Protein AF-A0A1B2DRQ3-F1 (afdb_monomer_lite)

Radius of gyration: 15.72 Å; chains: 1; bounding box: 35×31×45 Å

pLDDT: mean 85.88, std 11.26, range [45.31, 97.44]

Organism: NCBI:txid1870819

Structure (mmCIF, N/CA/C/O backbone):
data_AF-A0A1B2DRQ3-F1
#
_entry.id   AF-A0A1B2DRQ3-F1
#
loop_
_atom_site.group_PDB
_atom_site.id
_atom_site.type_symbol
_atom_site.label_atom_id
_atom_site.label_alt_id
_atom_site.label_comp_id
_atom_site.label_asym_id
_atom_site.label_entity_id
_atom_site.label_seq_id
_atom_site.pdbx_PDB_ins_code
_atom_site.Cartn_x
_atom_site.Cartn_y
_atom_site.Cartn_z
_atom_site.occupancy
_atom_site.B_iso_or_equiv
_atom_site.auth_seq_id
_atom_site.auth_comp_id
_atom_site.auth_asym_id
_atom_site.auth_atom_id
_atom_site.pdbx_PDB_model_num
ATOM 1 N N . MET A 1 1 ? 4.893 20.268 -25.656 1.00 45.31 1 MET A N 1
ATOM 2 C CA . MET A 1 1 ? 5.521 18.944 -25.445 1.00 45.31 1 MET A CA 1
ATOM 3 C C . MET A 1 1 ? 4.417 17.927 -25.206 1.00 45.31 1 MET A C 1
ATOM 5 O O . MET A 1 1 ? 3.653 18.112 -24.268 1.00 45.31 1 MET A O 1
ATOM 9 N N . ALA A 1 2 ? 4.283 16.910 -26.057 1.00 58.91 2 ALA A N 1
ATOM 10 C CA . ALA A 1 2 ? 3.339 15.822 -25.811 1.00 58.91 2 ALA A CA 1
ATOM 11 C C . ALA A 1 2 ? 3.889 14.926 -24.687 1.00 58.91 2 ALA A C 1
ATOM 13 O O . ALA A 1 2 ? 5.017 14.445 -24.781 1.00 58.91 2 ALA A O 1
ATOM 14 N N . LYS A 1 3 ? 3.122 14.732 -23.608 1.00 55.72 3 LYS A N 1
ATOM 15 C CA . LYS A 1 3 ? 3.449 13.752 -22.563 1.00 55.72 3 LYS A CA 1
ATOM 16 C C . LYS A 1 3 ? 2.958 12.384 -23.032 1.00 55.72 3 LYS A C 1
ATOM 18 O O . LYS A 1 3 ? 1.759 12.131 -23.003 1.00 55.72 3 LYS A O 1
ATOM 23 N N . VAL A 1 4 ? 3.870 11.511 -23.449 1.00 64.56 4 VAL A N 1
ATOM 24 C CA . VAL A 1 4 ? 3.554 10.093 -23.662 1.00 64.56 4 VAL A CA 1
ATOM 25 C C . VAL A 1 4 ? 3.568 9.418 -22.291 1.00 64.56 4 VAL A C 1
ATOM 27 O O . VAL A 1 4 ? 4.620 9.315 -21.663 1.00 64.56 4 VAL A O 1
ATOM 30 N N . LYS A 1 5 ? 2.398 9.010 -21.793 1.00 69.94 5 LYS A N 1
ATOM 31 C CA . LYS A 1 5 ? 2.294 8.154 -20.606 1.00 69.94 5 LYS A CA 1
ATOM 32 C C . LYS A 1 5 ? 2.270 6.697 -21.062 1.00 69.94 5 LYS A C 1
ATOM 34 O O . LYS A 1 5 ? 1.545 6.367 -21.994 1.00 69.94 5 LYS A O 1
ATOM 39 N N . LYS A 1 6 ? 3.052 5.836 -20.409 1.00 73.62 6 LYS A N 1
ATOM 40 C CA . LYS A 1 6 ? 2.894 4.383 -20.541 1.00 73.62 6 LYS A CA 1
ATOM 41 C C . LYS A 1 6 ? 1.611 3.989 -19.803 1.00 73.62 6 LYS A C 1
ATOM 43 O O . LYS A 1 6 ? 1.435 4.402 -18.659 1.00 73.62 6 LYS A O 1
ATOM 48 N N . LEU A 1 7 ? 0.721 3.262 -20.473 1.00 77.56 7 LEU A N 1
ATOM 49 C CA . LEU A 1 7 ? -0.484 2.693 -19.874 1.00 77.56 7 LEU A CA 1
ATOM 50 C C . LEU A 1 7 ? -0.173 1.260 -19.440 1.00 77.56 7 LEU A C 1
ATOM 52 O O . LEU A 1 7 ? 0.433 0.511 -20.205 1.00 77.56 7 LEU A O 1
ATOM 56 N N . LEU A 1 8 ? -0.568 0.911 -18.221 1.00 74.69 8 LEU A N 1
ATOM 57 C CA . LEU A 1 8 ? -0.511 -0.446 -17.697 1.00 74.69 8 LEU A CA 1
ATOM 58 C C . LEU A 1 8 ? -1.927 -0.804 -17.247 1.00 74.69 8 LEU A C 1
ATOM 60 O O . LEU A 1 8 ? -2.502 -0.091 -16.427 1.00 74.69 8 LEU A O 1
ATOM 64 N N . GLU A 1 9 ? -2.493 -1.849 -17.842 1.00 80.50 9 GLU A N 1
ATOM 65 C CA . GLU A 1 9 ? -3.832 -2.349 -17.535 1.00 80.50 9 GLU A CA 1
ATOM 66 C C . GLU A 1 9 ? -3.700 -3.671 -16.780 1.00 80.50 9 GLU A C 1
ATOM 68 O O . GLU A 1 9 ? -2.913 -4.534 -17.171 1.00 80.50 9 GLU A O 1
ATOM 73 N N . PHE A 1 10 ? -4.472 -3.820 -15.705 1.00 71.62 10 PHE A N 1
ATOM 74 C CA . PHE A 1 10 ? -4.548 -5.042 -14.911 1.00 71.62 10 PHE A CA 1
ATOM 75 C C . PHE A 1 10 ? -5.999 -5.513 -14.863 1.00 71.62 10 PHE A C 1
ATOM 77 O O . PHE A 1 10 ? -6.916 -4.701 -14.740 1.00 71.62 10 PHE A O 1
ATOM 84 N N . THR A 1 11 ? -6.199 -6.824 -14.962 1.00 80.38 11 THR A N 1
ATOM 85 C CA . THR A 1 11 ? -7.469 -7.471 -14.618 1.00 80.38 11 THR A CA 1
ATOM 86 C C . THR A 1 11 ? -7.291 -8.047 -13.226 1.00 80.38 11 THR A C 1
ATOM 88 O O . THR A 1 11 ? -6.328 -8.779 -13.030 1.00 80.38 11 THR A O 1
ATOM 91 N N . VAL A 1 12 ? -8.173 -7.688 -12.294 1.00 78.50 12 VAL A N 1
ATOM 92 C CA . VAL A 1 12 ? -8.066 -8.088 -10.885 1.00 78.50 12 VAL A CA 1
ATOM 93 C C . VAL A 1 12 ? -9.262 -8.938 -10.470 1.00 78.50 12 VAL A C 1
ATOM 95 O O . VAL A 1 12 ? -10.402 -8.602 -10.806 1.00 78.50 12 VAL A O 1
ATOM 98 N N . ASP A 1 13 ? -9.011 -10.022 -9.738 1.00 85.25 13 ASP A N 1
ATOM 99 C CA . ASP A 1 13 ? -10.035 -10.821 -9.073 1.00 85.25 13 ASP A CA 1
ATOM 100 C C . ASP A 1 13 ? -10.446 -10.192 -7.730 1.00 85.25 13 ASP A C 1
ATOM 102 O O . ASP A 1 13 ? -9.762 -10.282 -6.707 1.00 85.25 13 ASP A O 1
ATOM 106 N N . VAL A 1 14 ? -11.613 -9.550 -7.717 1.00 85.12 14 VAL A N 1
ATOM 107 C CA . VAL A 1 14 ? -12.140 -8.893 -6.512 1.00 85.12 14 VAL A CA 1
ATOM 108 C C . VAL A 1 14 ? -12.546 -9.871 -5.409 1.00 85.12 14 VAL A C 1
ATOM 110 O O . VAL A 1 14 ? -12.702 -9.437 -4.267 1.00 85.12 14 VAL A O 1
ATOM 113 N N . ASP A 1 15 ? -12.676 -11.165 -5.715 1.00 93.25 15 ASP A N 1
ATOM 114 C CA . ASP A 1 15 ? -12.949 -12.200 -4.718 1.00 93.25 15 ASP A CA 1
ATOM 115 C C . ASP A 1 15 ? -11.680 -12.576 -3.924 1.00 93.25 15 ASP A C 1
ATOM 117 O O . ASP A 1 15 ? -11.778 -13.167 -2.844 1.00 93.25 15 ASP A O 1
ATOM 121 N N . ASN A 1 16 ? -10.488 -12.168 -4.389 1.00 91.81 16 ASN A N 1
ATOM 122 C CA . ASN A 1 16 ? -9.213 -12.349 -3.688 1.00 91.81 16 ASN A CA 1
ATOM 123 C C . ASN A 1 16 ? -8.381 -11.047 -3.587 1.00 91.81 16 ASN A C 1
ATOM 125 O O . ASN A 1 16 ? -7.232 -10.975 -4.035 1.00 91.81 16 ASN A O 1
ATOM 129 N N . PRO A 1 17 ? -8.912 -10.001 -2.931 1.00 88.06 17 PRO A N 1
ATOM 130 C CA . PRO A 1 17 ? -8.383 -8.639 -3.025 1.00 88.06 17 PRO A CA 1
ATOM 131 C C . PRO A 1 17 ? -6.970 -8.475 -2.449 1.00 88.06 17 PRO A C 1
ATOM 133 O O . PRO A 1 17 ? -6.221 -7.598 -2.874 1.00 88.06 17 PRO A O 1
ATOM 136 N N . ILE A 1 18 ? -6.585 -9.301 -1.472 1.00 89.06 18 ILE A N 1
ATOM 137 C CA . ILE A 1 18 ? -5.254 -9.225 -0.857 1.00 89.06 18 ILE A CA 1
ATOM 138 C C . ILE A 1 18 ? -4.174 -9.686 -1.832 1.00 89.06 18 ILE A C 1
ATOM 140 O O . ILE A 1 18 ? -3.107 -9.075 -1.885 1.00 89.06 18 ILE A O 1
ATOM 144 N N . GLU A 1 19 ? -4.433 -10.754 -2.582 1.00 88.19 19 GLU A N 1
ATOM 145 C CA . GLU A 1 19 ? -3.459 -11.264 -3.543 1.00 88.19 19 GLU A CA 1
ATOM 146 C C . GLU A 1 19 ? -3.311 -10.299 -4.721 1.00 88.19 19 GLU A C 1
ATOM 148 O O . GLU A 1 19 ? -2.194 -9.935 -5.081 1.00 88.19 19 GLU A O 1
ATOM 153 N N . GLU A 1 20 ? -4.423 -9.740 -5.194 1.00 88.31 20 GLU A N 1
ATOM 154 C CA . GLU A 1 20 ? -4.433 -8.735 -6.260 1.00 88.31 20 GLU A CA 1
ATOM 155 C C . GLU A 1 20 ? -3.651 -7.463 -5.914 1.00 88.31 20 GLU A C 1
ATOM 157 O O . GLU A 1 20 ? -2.888 -6.937 -6.729 1.00 88.31 20 GLU A O 1
ATOM 162 N N . ILE A 1 21 ? -3.785 -6.963 -4.681 1.00 89.06 21 ILE A N 1
ATOM 163 C CA . ILE A 1 21 ? -3.023 -5.791 -4.231 1.00 89.06 21 ILE A CA 1
ATOM 164 C C . ILE A 1 21 ? -1.519 -6.097 -4.229 1.00 89.06 21 ILE A C 1
ATOM 166 O O . ILE A 1 21 ? -0.726 -5.252 -4.657 1.00 89.06 21 ILE A O 1
ATOM 170 N N . LYS A 1 22 ? -1.108 -7.298 -3.797 1.00 87.19 22 LYS A N 1
ATOM 171 C CA . LYS A 1 22 ? 0.307 -7.701 -3.840 1.00 87.19 22 LYS A CA 1
ATOM 172 C C . LYS A 1 22 ? 0.817 -7.757 -5.273 1.00 87.19 22 LYS A C 1
ATOM 174 O O . LYS A 1 22 ? 1.884 -7.207 -5.544 1.00 87.19 22 LYS A O 1
ATOM 179 N N . GLU A 1 23 ? 0.073 -8.382 -6.181 1.00 86.38 23 GLU A N 1
ATOM 180 C CA . GLU A 1 23 ? 0.465 -8.487 -7.587 1.00 86.38 23 GLU A CA 1
ATOM 181 C C . GLU A 1 23 ? 0.594 -7.107 -8.240 1.00 86.38 23 GLU A C 1
ATOM 183 O O . GLU A 1 23 ? 1.605 -6.826 -8.890 1.00 86.38 23 GLU A O 1
ATOM 188 N N . CYS A 1 24 ? -0.349 -6.199 -7.975 1.00 86.44 24 CYS A N 1
ATOM 189 C CA . CYS A 1 24 ? -0.272 -4.806 -8.413 1.00 86.44 24 CYS A CA 1
ATOM 190 C C . CYS A 1 24 ? 0.992 -4.104 -7.889 1.00 86.44 24 CYS A C 1
ATOM 192 O O . CYS A 1 24 ? 1.727 -3.478 -8.659 1.00 86.44 24 CYS A O 1
ATOM 194 N N . MET A 1 25 ? 1.278 -4.215 -6.587 1.00 87.69 25 MET A N 1
ATOM 195 C CA . MET A 1 25 ? 2.453 -3.588 -5.970 1.00 87.69 25 MET A CA 1
ATOM 196 C C . MET A 1 25 ? 3.767 -4.146 -6.528 1.00 87.69 25 MET A C 1
ATOM 198 O O . MET A 1 25 ? 4.692 -3.387 -6.831 1.00 87.69 25 MET A O 1
ATOM 202 N N . ILE A 1 26 ? 3.855 -5.466 -6.695 1.00 85.31 26 ILE A N 1
ATOM 203 C CA . ILE A 1 26 ? 5.022 -6.142 -7.268 1.00 85.31 26 ILE A CA 1
ATOM 204 C C . ILE A 1 26 ? 5.210 -5.704 -8.721 1.00 85.31 26 ILE A C 1
ATOM 206 O O . ILE A 1 26 ? 6.294 -5.242 -9.080 1.00 85.31 26 ILE A O 1
ATOM 210 N N . GLY A 1 27 ? 4.153 -5.781 -9.532 1.00 84.00 27 GLY A N 1
ATOM 211 C CA . GLY A 1 27 ? 4.183 -5.414 -10.942 1.00 84.00 27 GLY A CA 1
ATOM 212 C C . GLY A 1 27 ? 4.664 -3.982 -11.136 1.00 84.00 27 GLY A C 1
ATOM 213 O O . GLY A 1 27 ? 5.661 -3.751 -11.816 1.00 84.00 27 GLY A O 1
ATOM 214 N N . ILE A 1 28 ? 4.020 -3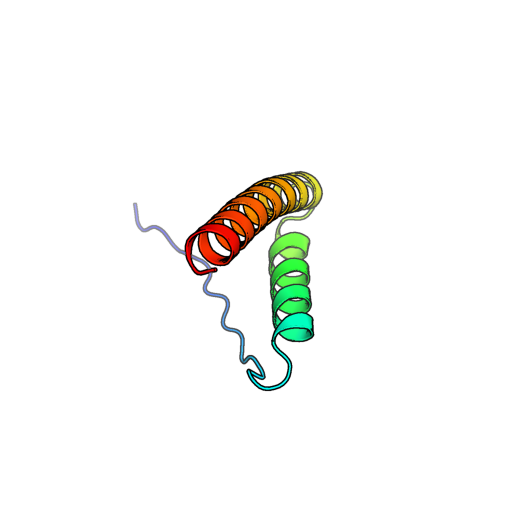.017 -10.476 1.00 82.25 28 ILE A N 1
ATOM 215 C CA . ILE A 1 28 ? 4.377 -1.600 -10.606 1.00 82.25 28 ILE A CA 1
ATOM 216 C C . ILE A 1 28 ? 5.802 -1.346 -10.110 1.0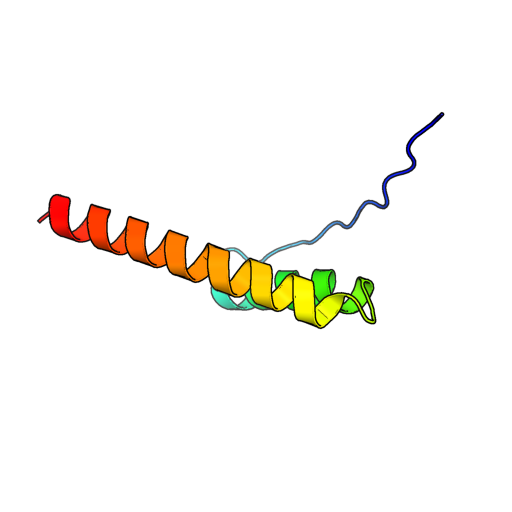0 82.25 28 ILE A C 1
ATOM 218 O O . ILE A 1 28 ? 6.572 -0.674 -10.796 1.00 82.25 28 ILE A O 1
ATOM 222 N N . SER A 1 29 ? 6.183 -1.878 -8.947 1.00 87.06 29 SER A N 1
ATOM 223 C CA . SER A 1 29 ? 7.481 -1.565 -8.338 1.00 87.06 29 SER A CA 1
ATOM 224 C C . SER A 1 29 ? 8.666 -2.148 -9.126 1.00 87.06 29 SER A C 1
ATOM 226 O O . SER A 1 29 ? 9.665 -1.451 -9.313 1.00 87.06 29 SER A O 1
ATOM 228 N N . ILE A 1 30 ? 8.546 -3.361 -9.684 1.00 85.50 30 ILE A N 1
ATOM 229 C CA . ILE A 1 30 ? 9.611 -4.004 -10.479 1.00 85.50 30 ILE A CA 1
ATOM 230 C C . ILE A 1 30 ? 9.923 -3.218 -11.763 1.00 85.50 30 ILE A C 1
ATOM 232 O O . ILE A 1 30 ? 11.091 -3.094 -12.139 1.00 85.50 30 ILE A O 1
ATOM 236 N N . PHE A 1 31 ? 8.922 -2.613 -12.418 1.00 84.31 31 PHE A N 1
ATOM 237 C CA . PHE A 1 31 ? 9.143 -1.817 -13.639 1.00 84.31 31 PHE A CA 1
ATOM 238 C C . PHE A 1 31 ? 9.989 -0.547 -13.426 1.00 84.31 31 PHE A C 1
ATOM 240 O O . PHE A 1 31 ? 10.395 0.082 -14.406 1.00 84.31 31 PHE A O 1
ATOM 247 N N . HIS A 1 32 ? 10.282 -0.178 -12.175 1.00 84.88 32 HIS A N 1
ATOM 248 C CA . HIS A 1 32 ? 11.056 1.015 -11.822 1.00 84.88 32 HIS A CA 1
ATOM 249 C C . HIS A 1 32 ? 12.513 0.716 -11.427 1.00 84.88 32 HIS A C 1
ATOM 251 O O . HIS A 1 32 ? 13.250 1.639 -11.070 1.00 84.88 32 HIS A O 1
ATOM 257 N N . GLY A 1 33 ? 12.959 -0.543 -11.530 1.00 86.06 33 GLY A N 1
ATOM 258 C CA . GLY A 1 33 ? 14.360 -0.931 -11.350 1.00 86.06 33 GLY A CA 1
ATOM 259 C C . GLY A 1 33 ? 14.940 -0.459 -10.014 1.00 86.06 33 GLY A C 1
ATOM 260 O O . GLY A 1 33 ? 14.454 -0.826 -8.951 1.00 86.06 33 GLY A O 1
ATOM 261 N N . THR A 1 34 ? 15.969 0.391 -10.049 1.00 88.31 34 THR A N 1
ATOM 262 C CA . THR A 1 34 ? 16.629 0.905 -8.834 1.00 88.31 34 THR A CA 1
ATOM 263 C C . THR A 1 34 ?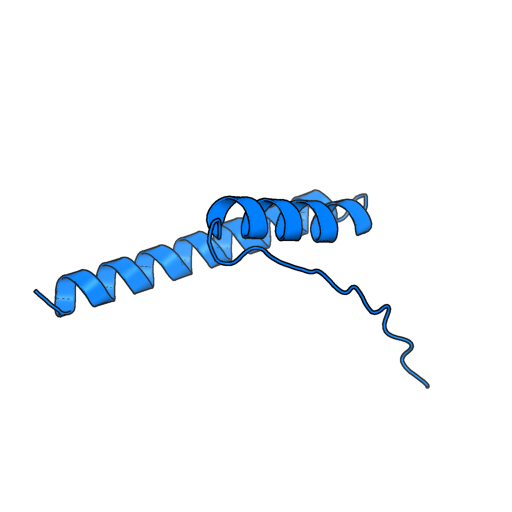 15.720 1.762 -7.946 1.00 88.31 34 THR A C 1
ATOM 265 O O . THR A 1 34 ? 15.990 1.880 -6.754 1.00 88.31 34 THR A O 1
ATOM 268 N N . GLY A 1 35 ? 14.636 2.330 -8.489 1.00 89.88 35 GLY A N 1
ATOM 269 C CA . GLY A 1 35 ? 13.634 3.083 -7.725 1.00 89.88 35 GLY A CA 1
ATOM 270 C C . GLY A 1 35 ? 12.649 2.205 -6.947 1.00 89.88 35 GLY A C 1
ATOM 271 O O . GLY A 1 35 ? 11.875 2.726 -6.150 1.00 89.88 35 GLY A O 1
ATOM 272 N N . GLN A 1 36 ? 12.679 0.884 -7.149 1.00 91.94 36 GLN A N 1
ATOM 273 C CA . GLN A 1 36 ? 11.740 -0.058 -6.540 1.00 91.94 36 GLN A CA 1
ATOM 274 C C .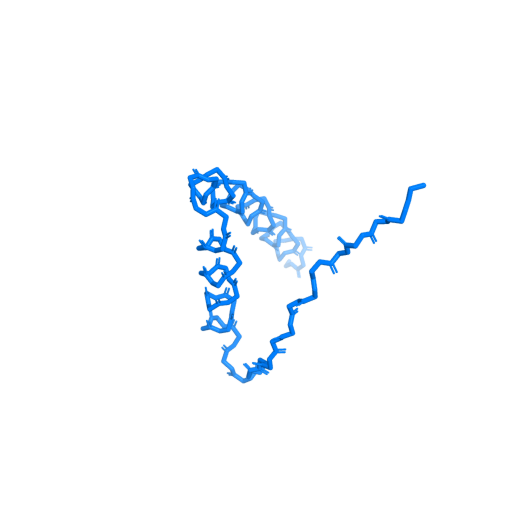 GLN A 1 36 ? 11.688 0.062 -5.011 1.00 91.94 36 GLN A C 1
ATOM 276 O O . GLN A 1 36 ? 10.604 0.119 -4.439 1.00 91.94 36 GLN A O 1
ATOM 281 N N . LEU A 1 37 ? 12.849 0.112 -4.347 1.00 91.94 37 LEU A N 1
ATOM 282 C CA . LEU A 1 37 ? 12.913 0.151 -2.884 1.00 91.94 37 LEU A CA 1
ATOM 283 C C . LEU A 1 37 ? 12.261 1.414 -2.308 1.00 91.94 37 LEU A C 1
ATOM 285 O O . LEU A 1 37 ? 11.585 1.333 -1.288 1.00 91.94 37 LEU A O 1
ATOM 289 N N . GLU A 1 38 ? 12.455 2.562 -2.955 1.00 93.81 38 GLU A N 1
ATOM 290 C CA . GLU A 1 38 ? 11.866 3.824 -2.498 1.00 93.81 38 GLU A CA 1
ATOM 291 C C . GLU A 1 38 ? 10.345 3.805 -2.657 1.00 93.81 38 GLU A C 1
ATOM 293 O O . GLU A 1 38 ? 9.622 4.111 -1.715 1.00 93.81 38 GLU A O 1
ATOM 298 N N . ILE A 1 39 ? 9.858 3.319 -3.803 1.00 91.44 39 ILE A N 1
ATOM 299 C CA . ILE A 1 39 ? 8.421 3.149 -4.057 1.00 91.44 39 ILE A CA 1
ATOM 300 C C . ILE A 1 39 ? 7.785 2.256 -2.987 1.00 91.44 39 ILE A C 1
ATOM 302 O O . ILE A 1 39 ? 6.730 2.585 -2.453 1.00 91.44 39 ILE A O 1
ATOM 306 N N . LEU A 1 40 ? 8.425 1.134 -2.645 1.00 92.00 40 LEU A N 1
ATOM 307 C CA . LEU A 1 40 ? 7.897 0.220 -1.632 1.00 92.00 40 LEU A CA 1
ATOM 308 C C . LEU A 1 40 ? 7.844 0.862 -0.237 1.00 92.00 40 LEU A C 1
ATOM 310 O O . LEU A 1 40 ? 6.857 0.662 0.466 1.00 92.00 40 LEU A O 1
ATOM 314 N N . LYS A 1 41 ? 8.845 1.666 0.144 1.00 94.56 41 LYS A N 1
ATOM 315 C CA . LYS A 1 41 ? 8.841 2.410 1.417 1.00 94.56 41 LYS A CA 1
ATOM 316 C C . LYS A 1 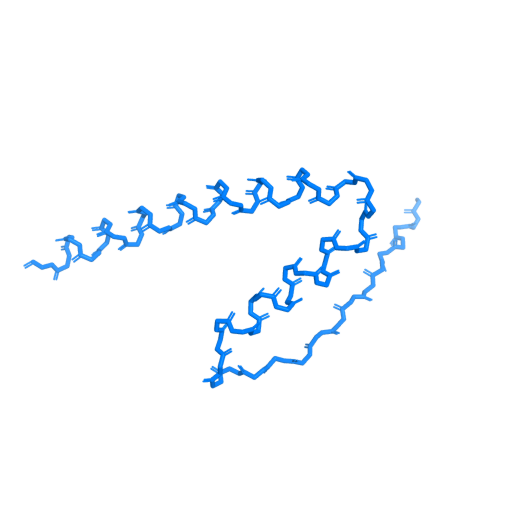41 ? 7.749 3.475 1.471 1.00 94.56 41 LYS A C 1
ATOM 318 O O . LYS A 1 41 ? 7.097 3.636 2.499 1.00 94.56 41 LYS A O 1
ATOM 323 N N . GLU A 1 42 ? 7.535 4.202 0.376 1.00 94.50 42 GLU A N 1
ATOM 324 C CA . GLU A 1 42 ? 6.448 5.182 0.298 1.00 94.50 42 GLU A CA 1
ATOM 325 C C . GLU A 1 42 ? 5.077 4.505 0.431 1.00 94.50 42 GLU A C 1
ATOM 327 O O . GLU A 1 42 ? 4.211 5.005 1.155 1.00 94.50 42 GLU A O 1
ATOM 332 N N . ILE A 1 43 ? 4.893 3.343 -0.208 1.00 92.75 43 ILE A N 1
ATOM 333 C CA . ILE A 1 43 ? 3.660 2.557 -0.084 1.00 92.75 43 ILE A CA 1
ATOM 334 C C . ILE A 1 43 ? 3.480 2.040 1.348 1.00 92.75 43 ILE A C 1
ATOM 336 O O . ILE A 1 43 ? 2.384 2.160 1.889 1.00 92.75 43 ILE A O 1
ATOM 340 N N . GLU A 1 44 ? 4.531 1.508 1.980 1.00 94.44 44 GLU A N 1
ATOM 341 C CA . GLU A 1 44 ? 4.500 1.060 3.381 1.00 94.44 44 GLU A CA 1
ATOM 342 C C . GLU A 1 44 ? 4.036 2.187 4.316 1.00 94.44 44 GLU A C 1
ATOM 344 O O . GLU A 1 44 ? 3.105 2.002 5.104 1.00 94.44 44 GLU A O 1
ATOM 349 N N . LEU A 1 45 ? 4.626 3.380 4.182 1.00 96.00 45 LEU A N 1
ATOM 350 C CA . LEU A 1 45 ? 4.266 4.543 4.990 1.00 96.00 45 LEU A CA 1
ATOM 351 C C . LEU A 1 45 ? 2.803 4.961 4.786 1.00 96.00 45 LEU A C 1
ATOM 353 O O . LEU A 1 45 ? 2.108 5.292 5.750 1.00 96.00 45 LEU A O 1
ATOM 357 N N . TRP A 1 46 ? 2.333 4.983 3.538 1.00 95.50 46 TRP A N 1
ATOM 358 C CA . TRP A 1 46 ? 0.947 5.325 3.221 1.00 95.50 46 TRP A CA 1
ATOM 359 C C . TRP A 1 46 ? -0.046 4.282 3.756 1.00 95.50 46 TRP A C 1
ATOM 361 O O . TRP A 1 46 ? -1.068 4.658 4.340 1.00 95.50 46 TRP A O 1
ATOM 371 N N . LEU A 1 47 ? 0.255 2.989 3.607 1.00 94.31 47 LEU A N 1
ATOM 372 C CA . LEU A 1 47 ? -0.586 1.908 4.122 1.00 94.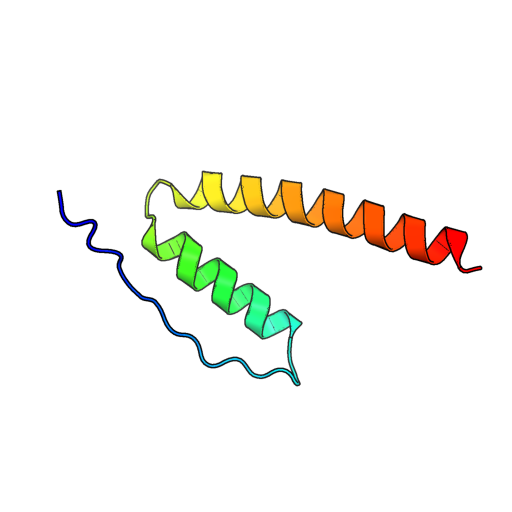31 47 LEU A CA 1
ATOM 373 C C . LEU A 1 47 ? -0.690 1.961 5.646 1.00 94.31 47 LEU A C 1
ATOM 375 O O . LEU A 1 47 ? -1.798 1.852 6.165 1.00 94.31 47 LEU A O 1
ATOM 379 N N . GLY A 1 48 ? 0.420 2.205 6.351 1.00 96.38 48 GLY A N 1
ATOM 380 C CA . GLY A 1 48 ? 0.417 2.373 7.807 1.00 96.38 48 GLY A CA 1
ATOM 381 C C . GLY A 1 48 ? -0.564 3.456 8.262 1.00 96.38 48 GLY A C 1
ATOM 382 O O . GLY A 1 48 ? -1.456 3.184 9.061 1.00 96.38 48 GLY A O 1
ATOM 383 N N . LYS A 1 49 ? -0.490 4.652 7.664 1.00 97.12 49 LYS A N 1
ATOM 384 C CA . LYS A 1 49 ? -1.431 5.752 7.957 1.00 97.12 49 LYS A CA 1
ATOM 385 C C . LYS A 1 49 ? -2.879 5.389 7.635 1.00 97.12 49 LYS A C 1
ATOM 387 O O . LYS A 1 49 ? -3.786 5.678 8.407 1.00 97.12 49 LYS A O 1
ATOM 392 N N . THR A 1 50 ? -3.102 4.736 6.496 1.00 96.38 50 THR A N 1
ATOM 393 C CA . THR A 1 50 ? -4.447 4.320 6.068 1.00 96.38 50 THR A CA 1
ATOM 394 C C . THR A 1 50 ? -5.072 3.336 7.061 1.00 96.38 50 THR A C 1
ATOM 396 O O . THR A 1 50 ? -6.270 3.419 7.342 1.00 96.38 50 THR A O 1
ATOM 399 N N . ILE A 1 51 ? -4.263 2.424 7.611 1.00 96.44 51 ILE A N 1
ATOM 400 C CA . ILE A 1 51 ? -4.675 1.479 8.654 1.00 96.44 51 ILE A CA 1
ATOM 401 C C . ILE A 1 51 ? -5.008 2.229 9.945 1.00 96.44 51 ILE A C 1
ATOM 403 O O . ILE A 1 51 ? -6.102 2.040 10.468 1.00 96.44 51 ILE A O 1
ATOM 407 N N . GLU A 1 52 ? -4.129 3.118 10.416 1.00 97.44 52 GLU A N 1
ATOM 408 C CA . GLU A 1 52 ? -4.364 3.926 11.625 1.00 97.44 52 GLU A CA 1
ATOM 409 C C . GLU A 1 52 ? -5.692 4.700 11.545 1.00 97.44 52 GLU A C 1
ATOM 411 O O . GLU A 1 52 ? -6.498 4.682 12.479 1.00 97.44 52 GLU A O 1
ATOM 416 N N . GLU A 1 53 ? -5.969 5.333 10.403 1.00 96.81 53 GLU A N 1
ATOM 417 C CA . GLU A 1 53 ? -7.229 6.041 10.167 1.00 96.81 53 GLU A CA 1
ATOM 418 C C . GLU A 1 53 ? -8.442 5.098 10.141 1.00 96.81 53 GLU A C 1
ATOM 420 O O . GLU A 1 53 ? -9.524 5.456 10.613 1.00 96.81 53 GLU A O 1
ATOM 425 N N . ALA A 1 54 ? -8.296 3.897 9.575 1.00 96.00 54 ALA A N 1
ATOM 426 C CA . ALA A 1 54 ? -9.362 2.899 9.556 1.00 96.00 54 ALA A CA 1
ATOM 427 C C . ALA A 1 54 ? -9.675 2.374 10.960 1.00 96.00 54 ALA A C 1
ATOM 429 O O . ALA A 1 54 ? -10.845 2.274 11.328 1.00 96.00 54 ALA A O 1
ATOM 430 N N . GLU A 1 55 ? -8.647 2.099 11.759 1.00 97.00 55 GLU A N 1
ATOM 431 C CA . GLU A 1 55 ? -8.796 1.688 13.152 1.00 97.00 55 GLU A CA 1
ATOM 432 C C . GLU A 1 55 ? -9.467 2.773 13.998 1.00 97.00 55 GLU A C 1
ATOM 434 O O . GLU A 1 55 ? -10.333 2.459 14.814 1.00 97.00 55 GLU A O 1
ATOM 439 N N . ALA A 1 56 ? -9.115 4.047 13.791 1.00 96.69 56 ALA A N 1
ATOM 440 C CA . ALA A 1 56 ? -9.767 5.168 14.464 1.00 96.69 56 ALA A CA 1
ATOM 441 C C . ALA A 1 56 ? -11.271 5.223 14.144 1.00 96.69 56 ALA A C 1
ATOM 443 O O . ALA A 1 56 ? -12.091 5.258 15.058 1.00 96.69 56 ALA A O 1
ATOM 444 N N . ARG A 1 57 ? -11.648 5.109 12.860 1.00 95.56 57 ARG A N 1
ATOM 445 C CA . ARG A 1 57 ? -13.065 5.069 12.445 1.00 95.56 57 ARG A CA 1
ATOM 446 C C . ARG A 1 57 ? -13.837 3.913 13.080 1.00 95.56 57 ARG A C 1
ATOM 448 O O . ARG A 1 57 ? -15.005 4.079 13.422 1.00 95.56 57 ARG A O 1
ATOM 455 N N . LEU A 1 58 ? -13.208 2.746 13.223 1.00 94.75 58 LEU A N 1
ATOM 456 C CA . LEU A 1 58 ? -13.832 1.586 13.865 1.00 94.75 58 LEU A CA 1
ATOM 457 C C . LEU A 1 58 ? -14.045 1.807 15.364 1.00 94.75 58 LEU A C 1
ATOM 459 O O . LEU A 1 58 ? -15.085 1.407 15.877 1.00 94.75 58 LEU A O 1
ATOM 463 N N . LYS A 1 59 ? -13.100 2.461 16.049 1.00 89.50 59 LYS A N 1
ATOM 464 C CA . LYS A 1 59 ? -13.231 2.818 17.471 1.00 89.50 59 LYS A CA 1
ATOM 465 C C . LYS A 1 59 ? -14.332 3.851 17.708 1.00 89.50 59 LYS A C 1
ATOM 467 O O . LYS A 1 59 ? -15.073 3.704 18.667 1.00 89.50 59 LYS A O 1
ATOM 472 N N . ASP A 1 60 ? -14.470 4.839 16.825 1.00 86.56 60 ASP A N 1
ATOM 473 C CA . ASP A 1 60 ? -15.513 5.874 16.924 1.00 86.56 60 ASP A CA 1
ATOM 474 C C . ASP A 1 60 ? -16.921 5.350 16.581 1.00 86.56 60 ASP A C 1
ATOM 476 O O . ASP A 1 60 ? -17.923 5.999 16.880 1.00 86.56 60 ASP A O 1
ATOM 480 N N . SER A 1 61 ? -17.004 4.189 15.923 1.00 74.56 61 SER A N 1
ATOM 481 C CA . SER A 1 61 ? -18.264 3.538 15.535 1.00 74.56 61 SER A CA 1
ATOM 482 C C . SER A 1 61 ? -18.772 2.516 16.567 1.00 74.56 61 SER A C 1
ATOM 484 O O . SER A 1 61 ? -19.802 1.883 16.321 1.00 74.56 61 SER A O 1
ATOM 486 N N . GLN A 1 62 ? -18.051 2.324 17.679 1.00 55.41 62 GLN A N 1
ATOM 487 C CA . GLN A 1 62 ? -18.406 1.453 18.811 1.00 55.41 62 GLN A CA 1
ATOM 488 C C . GLN A 1 62 ? -18.883 2.274 20.010 1.00 55.41 62 GLN A C 1
ATOM 490 O O . GLN A 1 62 ? -19.794 1.777 20.710 1.00 55.41 62 GLN A O 1
#

Secondary structure (DSSP, 8-state):
----PPP------TTSHHHHHHHHHHHHHHTTGGGHHHHHHHHHHHHHHHHHHHHHHHHHT-

Sequence (62 aa):
MAKVKKLLEFTVDVDNPIEEIKECMIGISIFHGTGQLEILKEIELWLGKTIEEAEARLKDSQ

Foldseek 3Di:
DDDDDDDDDDDDDPVCVVVRVVVVLCVVLVVVPVCSVVSVVVVVVVVVVVVVVVVVVVVVVD